Protein AF-A0A9E2ZMY8-F1 (afdb_monomer)

Mean predicted aligned error: 3.98 Å

Structure (mmCIF, N/CA/C/O backbone):
data_AF-A0A9E2ZMY8-F1
#
_entry.id   AF-A0A9E2ZMY8-F1
#
loop_
_atom_site.group_PDB
_atom_site.id
_atom_site.type_symbol
_atom_site.label_atom_id
_atom_site.label_alt_id
_atom_site.label_comp_id
_atom_site.label_asym_id
_atom_site.label_entity_id
_atom_site.label_seq_id
_atom_site.pdbx_PDB_ins_code
_atom_site.Cartn_x
_atom_site.Cartn_y
_atom_site.Cartn_z
_atom_site.occupancy
_atom_site.B_iso_or_equiv
_atom_site.auth_seq_id
_atom_site.auth_comp_id
_atom_site.auth_asym_id
_atom_site.auth_atom_id
_atom_site.pdbx_PDB_model_num
ATOM 1 N N . MET A 1 1 ? -21.832 0.874 33.017 1.00 63.88 1 MET A N 1
ATOM 2 C CA . MET A 1 1 ? -22.146 1.541 31.731 1.00 63.88 1 MET A CA 1
ATOM 3 C C . MET A 1 1 ? -21.035 2.476 31.240 1.00 63.88 1 MET A C 1
ATOM 5 O O . MET A 1 1 ? -20.655 2.344 30.088 1.00 63.88 1 MET A O 1
ATOM 9 N N . ALA A 1 2 ? -20.461 3.365 32.067 1.00 73.19 2 ALA A N 1
ATOM 10 C CA . ALA A 1 2 ? -19.426 4.316 31.614 1.00 73.19 2 ALA A CA 1
ATOM 11 C C . ALA A 1 2 ? -18.123 3.664 31.092 1.00 73.19 2 ALA A C 1
ATOM 13 O O . ALA A 1 2 ? -17.611 4.072 30.056 1.00 73.19 2 ALA A O 1
ATOM 14 N N . VAL A 1 3 ? -17.630 2.614 31.761 1.00 79.75 3 VAL A N 1
ATOM 15 C CA . VAL A 1 3 ? -16.381 1.915 31.383 1.00 79.75 3 VAL A CA 1
ATOM 16 C C . VAL A 1 3 ? -16.485 1.236 30.014 1.00 79.75 3 VAL A C 1
ATOM 18 O O . VAL A 1 3 ? -15.577 1.341 29.201 1.00 79.75 3 VAL A O 1
ATOM 21 N N . LEU A 1 4 ? -17.620 0.591 29.726 1.00 79.44 4 LEU A N 1
ATOM 22 C CA . LEU A 1 4 ? -17.847 -0.084 28.445 1.00 79.44 4 LEU A CA 1
ATOM 23 C C . LEU A 1 4 ? -17.850 0.915 27.277 1.00 79.44 4 LEU A C 1
ATOM 25 O O . LEU A 1 4 ? -17.264 0.654 26.235 1.00 79.44 4 LEU A O 1
ATOM 29 N N . ARG A 1 5 ? -18.462 2.089 27.479 1.00 79.81 5 ARG A N 1
ATOM 30 C CA . ARG A 1 5 ? -18.507 3.156 26.473 1.00 79.81 5 ARG A CA 1
ATOM 31 C C . ARG A 1 5 ? -17.124 3.751 26.191 1.00 79.81 5 ARG A C 1
ATOM 33 O O . ARG A 1 5 ? -16.836 4.060 25.044 1.00 79.81 5 ARG A O 1
ATOM 40 N N . ALA A 1 6 ? -16.278 3.890 27.213 1.00 82.88 6 ALA A N 1
ATOM 41 C CA . ALA A 1 6 ? -14.905 4.365 27.039 1.00 82.88 6 ALA A CA 1
ATOM 42 C C . ALA A 1 6 ? -14.066 3.385 26.198 1.00 82.88 6 ALA A C 1
ATOM 44 O O . ALA A 1 6 ? -13.444 3.798 25.226 1.00 82.88 6 ALA A O 1
ATOM 45 N N . LEU A 1 7 ? -14.147 2.082 26.496 1.00 85.12 7 LEU A N 1
ATOM 46 C CA . LEU A 1 7 ? -13.436 1.040 25.740 1.00 85.12 7 LEU A CA 1
ATOM 47 C C . LEU A 1 7 ? -13.843 0.996 24.259 1.00 85.12 7 LEU A C 1
ATOM 49 O O . LEU A 1 7 ? -12.999 0.794 23.391 1.00 85.12 7 LEU A O 1
ATOM 53 N N . VAL A 1 8 ? -15.128 1.201 23.969 1.00 86.38 8 VAL A N 1
ATOM 54 C CA . VAL A 1 8 ? -15.654 1.257 22.597 1.00 86.38 8 VAL A CA 1
ATOM 55 C C . VAL A 1 8 ? -15.091 2.453 21.821 1.00 86.38 8 VAL A C 1
ATOM 57 O O . VAL A 1 8 ? -14.679 2.300 20.674 1.00 86.38 8 VAL A O 1
ATOM 60 N N . VAL A 1 9 ? -15.021 3.632 22.447 1.00 85.88 9 VAL A N 1
ATOM 61 C CA . VAL A 1 9 ? -14.448 4.836 21.821 1.00 85.88 9 VAL A CA 1
ATOM 62 C C . VAL A 1 9 ? -12.951 4.663 21.555 1.00 85.88 9 VAL A C 1
ATOM 64 O O . VAL A 1 9 ? -12.476 5.035 20.482 1.00 85.88 9 VAL A O 1
ATOM 67 N N . ASP A 1 10 ? -12.212 4.065 22.489 1.00 90.25 10 ASP A N 1
ATOM 68 C CA . ASP A 1 10 ? -10.782 3.801 22.308 1.00 90.25 10 ASP A CA 1
ATOM 69 C C . ASP A 1 10 ? -10.526 2.806 21.166 1.00 90.25 10 ASP A C 1
ATOM 71 O O . ASP A 1 10 ? -9.602 3.001 20.371 1.00 90.25 10 ASP A O 1
ATOM 75 N N . ALA A 1 11 ? -11.368 1.774 21.037 1.00 87.19 11 ALA A N 1
ATOM 76 C CA . ALA A 1 11 ? -11.292 0.806 19.947 1.00 87.19 11 ALA A CA 1
ATOM 77 C C . ALA A 1 11 ? -11.578 1.442 18.573 1.00 87.19 11 ALA A C 1
ATOM 79 O O . ALA A 1 11 ? -10.833 1.188 17.625 1.00 87.19 11 ALA A O 1
ATOM 80 N N . ASP A 1 12 ? -12.589 2.311 18.473 1.00 91.31 12 ASP A N 1
ATOM 81 C CA . ASP A 1 12 ? -12.909 3.058 17.246 1.00 91.31 12 ASP A CA 1
ATOM 82 C C . ASP A 1 12 ? -11.746 3.978 16.829 1.00 91.31 12 ASP A C 1
ATOM 84 O O . ASP A 1 12 ? -11.280 3.953 15.688 1.00 91.31 12 ASP A O 1
ATOM 88 N N . GLN A 1 13 ? -11.178 4.727 17.780 1.00 92.25 13 GLN A N 1
ATOM 89 C CA . GLN A 1 13 ? -10.020 5.582 17.509 1.00 92.25 13 GLN A CA 1
ATOM 90 C C . GLN A 1 13 ? -8.773 4.787 17.109 1.00 92.25 1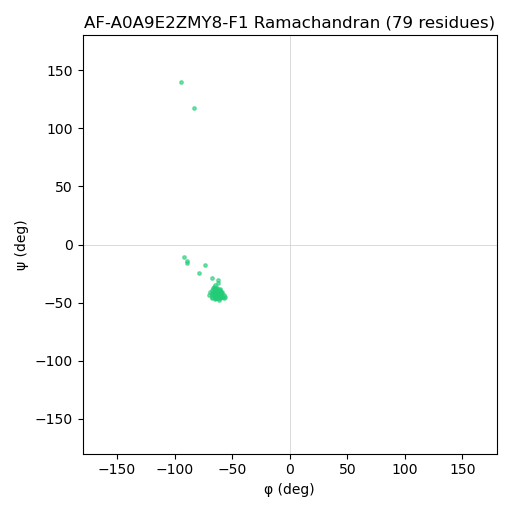3 GLN A C 1
ATOM 92 O O . GLN A 1 13 ? -7.992 5.238 16.267 1.00 92.25 13 GLN A O 1
ATOM 97 N N . ALA A 1 14 ? -8.546 3.622 17.720 1.00 91.38 14 ALA A N 1
ATOM 98 C CA . ALA A 1 14 ? -7.447 2.742 17.343 1.00 91.38 14 ALA A CA 1
ATOM 99 C C . ALA A 1 14 ? -7.630 2.210 15.914 1.00 91.38 14 ALA A C 1
ATOM 101 O O . ALA A 1 14 ? -6.682 2.250 15.126 1.00 91.38 14 ALA A O 1
ATOM 102 N N . ALA A 1 15 ? -8.844 1.785 15.558 1.00 92.81 15 ALA A N 1
ATOM 103 C CA . ALA A 1 15 ? -9.169 1.319 14.216 1.00 92.81 15 ALA A CA 1
ATOM 104 C C . ALA A 1 15 ? -8.953 2.413 13.155 1.00 92.81 15 ALA A C 1
ATOM 106 O O . ALA A 1 15 ? -8.316 2.147 12.135 1.00 92.81 15 ALA A O 1
ATOM 107 N N . GLU A 1 16 ? -9.378 3.657 13.412 1.00 95.94 16 GLU A N 1
ATOM 108 C CA . GLU A 1 16 ? -9.158 4.767 12.472 1.00 95.94 16 GLU A CA 1
ATOM 109 C C . GLU A 1 16 ? -7.667 5.097 12.306 1.00 95.94 16 GLU A C 1
ATOM 111 O O . GLU A 1 16 ? -7.197 5.305 11.186 1.00 95.94 16 GLU A O 1
ATOM 116 N N . ARG A 1 17 ? -6.876 5.082 13.390 1.00 95.75 17 ARG A N 1
ATOM 117 C CA . ARG A 1 17 ? -5.417 5.295 13.299 1.00 95.75 17 ARG A CA 1
ATOM 118 C C . ARG A 1 17 ? -4.741 4.230 12.434 1.00 95.75 17 ARG A C 1
ATOM 120 O O . ARG A 1 17 ? -3.886 4.570 11.615 1.00 95.75 17 ARG A O 1
ATOM 127 N N . VAL A 1 18 ? -5.133 2.964 12.585 1.00 96.50 18 VAL A N 1
ATOM 128 C CA . VAL A 1 18 ? -4.618 1.865 11.754 1.00 96.50 18 VAL A CA 1
ATOM 129 C C . VAL A 1 18 ? -5.038 2.046 10.295 1.00 96.50 18 VAL A C 1
ATOM 131 O O . VAL A 1 18 ? -4.193 1.942 9.405 1.00 96.50 18 VAL A O 1
ATOM 134 N N . ALA A 1 19 ? -6.304 2.384 10.035 1.00 97.12 19 ALA A N 1
ATOM 135 C CA . ALA A 1 19 ? -6.800 2.627 8.682 1.00 97.12 19 ALA A CA 1
ATOM 136 C C . ALA A 1 19 ? -6.028 3.753 7.974 1.00 97.12 19 ALA A C 1
ATOM 138 O O . ALA A 1 19 ? -5.604 3.585 6.831 1.00 97.12 19 ALA A O 1
ATOM 139 N N . LEU A 1 20 ? -5.775 4.870 8.661 1.00 97.75 20 LEU A N 1
ATOM 140 C CA . LEU A 1 20 ? -4.978 5.976 8.122 1.00 97.75 20 LEU A CA 1
ATOM 141 C C . LEU A 1 20 ? -3.528 5.567 7.834 1.00 97.75 20 LEU A C 1
ATOM 143 O O . LEU A 1 20 ? -2.974 5.963 6.809 1.00 97.75 20 LEU A O 1
ATOM 147 N N . GLY A 1 21 ? -2.916 4.763 8.709 1.00 98.19 21 GLY A N 1
ATOM 148 C CA . GLY A 1 21 ? -1.573 4.223 8.485 1.00 98.19 21 GLY A CA 1
ATOM 149 C C . GLY A 1 21 ? -1.496 3.346 7.233 1.00 98.19 21 GLY A C 1
ATOM 150 O O . GLY A 1 21 ? -0.587 3.505 6.420 1.00 98.19 21 GLY A O 1
ATOM 151 N N . LEU A 1 22 ? -2.486 2.473 7.042 1.00 98.25 22 LEU A N 1
ATOM 152 C CA . LEU A 1 22 ? -2.590 1.602 5.870 1.00 98.25 22 LEU A CA 1
ATOM 153 C C . LEU A 1 22 ? -2.797 2.389 4.572 1.00 98.25 22 LEU A C 1
ATOM 155 O O . LEU A 1 22 ? -2.170 2.065 3.568 1.00 98.25 22 LEU A O 1
ATOM 159 N N . ILE A 1 23 ? -3.628 3.435 4.589 1.00 98.50 23 ILE A N 1
ATOM 160 C CA . ILE A 1 23 ? -3.846 4.302 3.419 1.00 98.50 23 ILE A CA 1
ATOM 161 C C . ILE A 1 23 ? -2.543 4.989 3.008 1.00 98.50 23 ILE A C 1
ATOM 163 O O . ILE A 1 23 ? -2.162 4.923 1.844 1.00 98.50 23 ILE A O 1
ATOM 167 N N . ARG A 1 24 ? -1.809 5.568 3.964 1.00 98.38 24 ARG A N 1
ATOM 168 C CA . ARG A 1 24 ? -0.511 6.200 3.679 1.00 98.38 24 ARG A CA 1
ATOM 169 C C . ARG A 1 24 ? 0.502 5.202 3.126 1.00 98.38 24 ARG A C 1
ATOM 171 O O . ARG A 1 24 ? 1.232 5.515 2.193 1.00 98.38 24 ARG A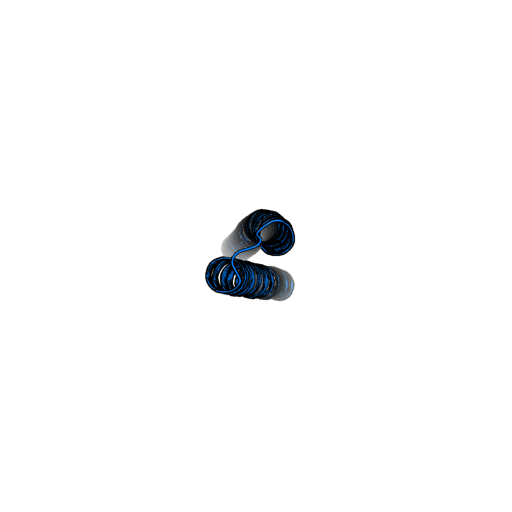 O 1
ATOM 178 N N . ALA A 1 25 ? 0.548 3.992 3.685 1.00 97.81 25 ALA A N 1
ATOM 179 C CA . ALA A 1 25 ? 1.410 2.937 3.165 1.00 97.81 25 ALA A CA 1
ATOM 180 C C . ALA A 1 25 ? 1.020 2.542 1.729 1.00 97.81 25 ALA A C 1
ATOM 182 O O . ALA A 1 25 ? 1.900 2.329 0.899 1.00 97.81 25 ALA A O 1
ATOM 183 N N . ALA A 1 26 ? -0.279 2.483 1.421 1.00 98.06 26 ALA A N 1
ATOM 184 C CA . ALA A 1 26 ? -0.770 2.204 0.076 1.00 98.06 26 ALA A CA 1
ATOM 185 C C . ALA A 1 26 ? -0.355 3.288 -0.931 1.00 98.06 26 ALA A C 1
ATOM 187 O O . ALA A 1 26 ? 0.133 2.947 -2.002 1.00 98.06 26 ALA A O 1
ATOM 188 N N . GLU A 1 27 ? -0.462 4.569 -0.571 1.00 98.12 27 GLU A N 1
ATOM 189 C CA . GLU A 1 27 ? -0.030 5.695 -1.416 1.00 98.12 27 GLU A CA 1
ATOM 190 C C . GLU A 1 27 ? 1.474 5.648 -1.725 1.00 98.12 27 GLU A C 1
ATOM 192 O O . GLU A 1 27 ? 1.893 5.890 -2.856 1.00 98.12 27 GLU A O 1
ATOM 197 N N . VAL A 1 28 ? 2.300 5.301 -0.731 1.00 98.38 28 VAL A N 1
ATOM 198 C CA . VAL A 1 28 ? 3.748 5.132 -0.932 1.00 98.38 28 VAL A CA 1
ATOM 199 C C . VAL A 1 28 ? 4.029 3.986 -1.902 1.00 98.38 28 VAL A C 1
ATOM 201 O O . VAL A 1 28 ? 4.844 4.142 -2.810 1.00 98.38 28 VAL A O 1
ATOM 204 N N . LEU A 1 29 ? 3.344 2.852 -1.736 1.00 98.19 29 LEU A N 1
ATOM 205 C CA . LEU A 1 29 ? 3.500 1.700 -2.621 1.00 98.19 29 LEU A CA 1
ATOM 206 C C . LEU A 1 29 ? 3.052 2.012 -4.050 1.00 98.19 29 LEU A C 1
ATOM 208 O O . LEU A 1 29 ? 3.745 1.635 -4.989 1.00 98.19 29 LEU A O 1
ATOM 212 N N . ASP A 1 30 ? 1.935 2.716 -4.219 1.00 98.25 30 ASP A N 1
ATOM 213 C CA . ASP A 1 30 ? 1.429 3.108 -5.534 1.00 98.25 30 ASP A CA 1
ATOM 214 C C . ASP A 1 30 ? 2.402 4.060 -6.242 1.00 98.25 30 ASP A C 1
ATOM 216 O O . ASP A 1 30 ? 2.767 3.842 -7.397 1.00 98.25 30 ASP A O 1
ATOM 220 N N . LYS A 1 31 ? 2.955 5.037 -5.512 1.00 98.25 31 LYS A N 1
ATOM 221 C CA . LYS A 1 31 ? 4.000 5.921 -6.040 1.00 98.25 31 LYS A CA 1
ATOM 222 C C . LYS A 1 31 ? 5.252 5.150 -6.463 1.00 98.25 31 LYS A C 1
ATOM 224 O O . LYS A 1 31 ? 5.806 5.421 -7.527 1.00 98.25 31 LYS A O 1
ATOM 229 N N . SER A 1 32 ? 5.703 4.192 -5.653 1.00 97.88 32 SER A N 1
ATOM 230 C CA . SER A 1 32 ? 6.818 3.315 -6.024 1.00 97.88 32 SER A CA 1
ATOM 231 C C . SER A 1 32 ? 6.494 2.468 -7.256 1.00 97.88 32 SER A C 1
ATOM 233 O O . SER A 1 32 ? 7.347 2.328 -8.127 1.00 97.88 32 SER A O 1
ATOM 235 N N . ALA A 1 33 ? 5.269 1.950 -7.373 1.00 98.00 33 ALA A N 1
ATOM 236 C CA . ALA A 1 33 ? 4.843 1.197 -8.545 1.00 98.00 33 ALA A CA 1
ATOM 237 C C . ALA A 1 33 ? 4.862 2.038 -9.825 1.00 98.00 33 ALA A C 1
ATOM 239 O O . ALA A 1 33 ? 5.283 1.541 -10.867 1.00 98.00 33 ALA A O 1
ATOM 240 N N . CYS A 1 34 ? 4.432 3.300 -9.757 1.00 97.94 34 CYS A N 1
ATOM 241 C CA . CYS A 1 34 ? 4.546 4.230 -10.879 1.00 97.94 34 CYS A CA 1
ATOM 242 C C . CYS A 1 34 ? 6.008 4.433 -11.282 1.00 97.94 34 CYS A C 1
ATOM 244 O O . CYS A 1 34 ? 6.326 4.276 -12.454 1.00 97.94 34 CYS A O 1
ATOM 246 N N . GLY A 1 35 ? 6.909 4.655 -10.318 1.00 98.06 35 GLY A N 1
ATOM 247 C CA . GLY A 1 35 ? 8.340 4.795 -10.611 1.00 98.06 35 GLY A CA 1
ATOM 248 C C . GLY A 1 35 ? 8.955 3.551 -11.264 1.00 98.06 35 GLY A C 1
ATOM 249 O O . GLY A 1 35 ? 9.757 3.673 -12.187 1.00 98.06 35 GLY A O 1
ATOM 250 N N . TYR A 1 36 ? 8.557 2.347 -10.839 1.00 97.69 36 TYR A N 1
ATOM 251 C CA . TYR A 1 36 ? 8.985 1.106 -11.492 1.00 97.69 36 TYR A CA 1
ATOM 252 C C . TYR A 1 36 ? 8.421 0.965 -12.910 1.00 97.69 36 TYR A C 1
ATOM 254 O O . TYR A 1 36 ? 9.161 0.588 -13.812 1.00 97.69 36 TYR A O 1
ATOM 262 N N . ALA A 1 37 ? 7.148 1.305 -13.128 1.00 97.50 37 ALA A N 1
ATOM 263 C CA . ALA A 1 37 ? 6.536 1.263 -14.455 1.00 97.50 37 ALA A CA 1
ATOM 264 C C . ALA A 1 37 ? 7.200 2.251 -15.429 1.00 97.50 37 ALA A C 1
ATOM 266 O O . ALA A 1 37 ? 7.543 1.864 -16.540 1.00 97.50 37 ALA A O 1
ATOM 267 N N . GLU A 1 38 ? 7.459 3.485 -14.989 1.00 98.06 38 GLU A N 1
ATOM 268 C CA . GLU A 1 38 ? 8.200 4.490 -15.764 1.00 98.06 38 GLU A CA 1
ATOM 269 C C . GLU A 1 38 ? 9.619 4.002 -16.095 1.00 98.06 38 GLU A C 1
ATOM 271 O O . GLU A 1 38 ? 10.089 4.148 -17.221 1.00 98.06 38 GLU A O 1
ATOM 276 N N . SER A 1 39 ? 10.292 3.359 -15.135 1.00 97.12 39 SER A N 1
ATOM 277 C CA . SER A 1 39 ? 11.628 2.789 -15.355 1.00 97.12 39 SER A CA 1
ATOM 278 C C . SER A 1 39 ? 11.602 1.629 -16.358 1.00 97.12 39 SER A C 1
ATOM 280 O O . SER A 1 39 ? 12.520 1.498 -17.162 1.00 97.12 39 SER A O 1
ATOM 282 N N . ALA A 1 40 ? 10.544 0.812 -16.346 1.00 97.25 40 ALA A N 1
ATOM 283 C CA . ALA A 1 40 ? 10.355 -0.282 -17.298 1.00 97.25 40 ALA A CA 1
ATOM 284 C C . ALA A 1 40 ? 10.109 0.207 -18.733 1.00 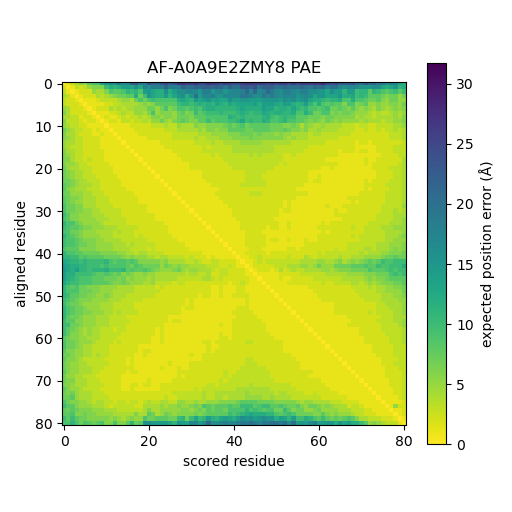97.25 40 ALA A C 1
ATOM 286 O O . ALA A 1 40 ? 10.410 -0.505 -19.687 1.00 97.25 40 ALA A O 1
ATOM 287 N N . GLU A 1 41 ? 9.524 1.396 -18.895 1.00 96.38 41 GLU A N 1
ATOM 288 C CA . GLU A 1 41 ? 9.330 2.041 -20.200 1.00 96.38 41 GLU A CA 1
ATOM 289 C C . GLU A 1 41 ? 10.611 2.706 -20.718 1.00 96.38 41 GLU A C 1
ATOM 291 O O . GLU A 1 41 ? 10.764 2.883 -21.924 1.00 96.38 41 GLU A O 1
ATOM 296 N N . ALA A 1 42 ? 11.525 3.071 -19.817 1.00 96.44 42 ALA A N 1
ATOM 297 C CA . ALA A 1 42 ? 12.763 3.771 -20.141 1.00 96.44 4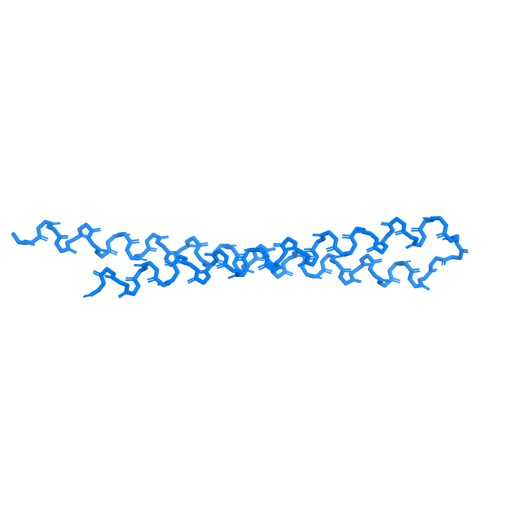2 ALA A CA 1
ATOM 298 C C . ALA A 1 42 ? 13.967 2.847 -20.398 1.00 96.44 42 ALA A C 1
ATOM 300 O O . ALA A 1 42 ? 15.009 3.335 -20.836 1.00 96.44 42 ALA A O 1
ATOM 301 N N . THR A 1 43 ? 13.861 1.550 -20.094 1.00 95.12 43 THR A N 1
ATOM 302 C CA . THR A 1 43 ? 14.944 0.581 -20.311 1.00 95.12 43 THR A CA 1
ATOM 303 C C . THR A 1 43 ? 14.799 -0.135 -21.655 1.00 95.12 43 THR A C 1
ATOM 305 O O . THR A 1 43 ? 13.698 -0.510 -22.056 1.00 95.12 43 THR A O 1
ATOM 308 N N . ASP A 1 44 ? 15.925 -0.349 -22.338 1.00 94.75 44 ASP A N 1
ATOM 309 C CA . ASP A 1 44 ? 15.991 -1.077 -23.613 1.00 94.75 44 ASP A CA 1
ATOM 310 C C . ASP A 1 44 ? 16.186 -2.595 -23.420 1.00 94.75 44 ASP A C 1
ATOM 312 O O . ASP A 1 44 ? 16.008 -3.372 -24.362 1.00 94.75 44 ASP A O 1
ATOM 316 N N . ASP A 1 45 ? 16.555 -3.035 -22.211 1.00 96.94 45 ASP A N 1
ATOM 317 C CA . ASP A 1 45 ? 16.684 -4.456 -21.884 1.00 96.94 45 ASP A CA 1
ATOM 318 C C . ASP A 1 45 ? 15.312 -5.042 -21.529 1.00 96.94 45 ASP A C 1
ATOM 320 O O . ASP A 1 45 ? 14.669 -4.646 -20.555 1.00 96.94 45 ASP A O 1
ATOM 324 N N . ALA A 1 46 ? 14.858 -6.004 -22.335 1.00 95.31 46 ALA A N 1
ATOM 325 C CA . ALA A 1 46 ? 13.554 -6.630 -22.169 1.00 95.31 46 ALA A CA 1
ATOM 326 C C . ALA A 1 46 ? 13.425 -7.420 -20.856 1.00 95.31 46 ALA A C 1
ATOM 328 O O . ALA A 1 46 ? 12.345 -7.425 -20.269 1.00 95.31 46 ALA A O 1
ATOM 329 N N . ALA A 1 47 ? 14.497 -8.068 -20.388 1.00 94.62 47 ALA A N 1
ATOM 330 C CA . ALA A 1 47 ? 14.463 -8.836 -19.147 1.00 94.62 47 ALA A CA 1
ATOM 331 C C . ALA A 1 47 ? 14.346 -7.902 -17.935 1.00 94.62 47 ALA A C 1
ATOM 333 O O . ALA A 1 47 ? 13.507 -8.128 -17.061 1.00 94.62 47 ALA A O 1
ATOM 334 N N . ASP A 1 48 ? 15.113 -6.810 -17.934 1.00 96.62 48 ASP A N 1
ATOM 335 C CA . ASP A 1 48 ? 15.028 -5.791 -16.885 1.00 96.62 48 ASP A CA 1
ATOM 336 C C . ASP A 1 48 ? 13.667 -5.073 -16.915 1.00 96.62 48 ASP A C 1
ATOM 338 O O . ASP A 1 48 ? 13.082 -4.792 -15.866 1.00 96.62 48 ASP A O 1
ATOM 342 N N . ALA A 1 49 ? 13.119 -4.802 -18.107 1.00 97.12 49 ALA A N 1
ATOM 343 C CA . ALA A 1 49 ? 11.793 -4.204 -18.255 1.00 97.12 49 ALA A CA 1
ATOM 344 C C . ALA A 1 49 ? 10.695 -5.082 -17.638 1.00 97.12 49 ALA A C 1
ATOM 346 O O . ALA A 1 49 ? 9.791 -4.567 -16.976 1.00 97.12 49 ALA A O 1
ATOM 347 N N . ASP A 1 50 ? 10.764 -6.397 -17.843 1.00 98.06 50 ASP A N 1
ATOM 348 C CA . ASP A 1 50 ? 9.789 -7.337 -17.292 1.00 98.06 50 ASP A CA 1
ATOM 349 C C . ASP A 1 50 ? 9.907 -7.446 -15.765 1.00 98.06 50 ASP A C 1
ATOM 351 O O . ASP A 1 50 ? 8.886 -7.378 -15.078 1.00 98.06 50 ASP A O 1
ATOM 355 N N . GLU A 1 51 ? 11.122 -7.476 -15.205 1.00 98.06 51 GLU A N 1
ATOM 356 C CA . GLU A 1 51 ? 11.315 -7.456 -13.746 1.00 98.06 51 GLU A CA 1
ATOM 357 C C . GLU A 1 51 ? 10.727 -6.183 -13.109 1.00 98.06 51 GLU A C 1
ATOM 359 O O . GLU A 1 51 ? 10.040 -6.234 -12.081 1.00 98.06 51 GLU A O 1
ATOM 364 N N . LEU A 1 52 ? 10.946 -5.023 -13.734 1.00 98.38 52 LEU A N 1
ATOM 365 C CA . LEU A 1 52 ? 10.404 -3.748 -13.264 1.00 98.38 52 LEU A CA 1
ATOM 366 C C . LEU A 1 52 ? 8.868 -3.715 -13.336 1.00 98.38 52 LEU A C 1
ATOM 368 O O . LEU A 1 52 ? 8.220 -3.205 -12.414 1.00 98.38 52 LEU A O 1
ATOM 372 N N . ARG A 1 53 ? 8.262 -4.293 -14.382 1.00 98.19 53 ARG A N 1
ATOM 373 C CA . ARG A 1 53 ? 6.796 -4.426 -14.499 1.00 98.19 53 ARG A CA 1
ATOM 374 C C . ARG A 1 53 ? 6.224 -5.338 -13.422 1.00 98.19 53 ARG A C 1
ATOM 376 O O . ARG A 1 53 ? 5.252 -4.953 -12.766 1.00 98.19 53 ARG A O 1
ATOM 383 N N . ASP A 1 54 ? 6.848 -6.489 -13.193 1.00 98.38 54 ASP A N 1
ATOM 384 C CA . ASP A 1 54 ? 6.448 -7.427 -12.142 1.00 98.38 54 ASP A CA 1
ATOM 385 C C . ASP A 1 54 ? 6.498 -6.757 -10.767 1.00 98.38 54 ASP A C 1
ATOM 387 O O . ASP A 1 54 ? 5.576 -6.893 -9.948 1.00 98.38 54 ASP A O 1
ATOM 391 N N . ARG A 1 55 ? 7.536 -5.946 -10.531 1.00 98.19 55 ARG A N 1
ATOM 392 C CA . ARG A 1 55 ? 7.668 -5.162 -9.306 1.00 98.19 55 ARG A CA 1
ATOM 393 C C . ARG A 1 55 ? 6.581 -4.108 -9.171 1.00 98.19 55 ARG A C 1
ATOM 395 O O . ARG A 1 55 ? 5.956 -4.006 -8.113 1.00 98.19 55 ARG A O 1
ATOM 402 N N . ALA A 1 56 ? 6.306 -3.352 -10.229 1.00 98.38 56 ALA A N 1
ATOM 403 C CA . ALA A 1 56 ? 5.219 -2.381 -10.233 1.00 98.38 56 ALA A CA 1
ATOM 404 C C . ALA A 1 56 ? 3.871 -3.049 -9.902 1.00 98.38 56 ALA A C 1
ATOM 406 O O . ALA A 1 56 ? 3.101 -2.542 -9.080 1.00 98.38 56 ALA A O 1
ATOM 407 N N . GLU A 1 57 ? 3.592 -4.220 -10.478 1.00 98.44 57 GLU A N 1
ATOM 408 C CA . GLU A 1 57 ? 2.359 -4.957 -10.208 1.00 98.44 57 GLU A CA 1
ATOM 409 C C . GLU A 1 57 ? 2.293 -5.483 -8.765 1.00 98.44 57 GLU A C 1
ATOM 411 O O . GLU A 1 57 ? 1.247 -5.399 -8.114 1.00 98.44 57 GLU A O 1
ATOM 416 N N . GLU A 1 58 ? 3.392 -6.009 -8.222 1.00 98.50 58 GLU A N 1
ATOM 417 C CA . GLU A 1 58 ? 3.475 -6.428 -6.819 1.00 98.50 58 GLU A CA 1
ATOM 418 C C . GLU A 1 58 ? 3.115 -5.279 -5.861 1.00 98.50 58 GLU A C 1
ATOM 420 O O . GLU A 1 58 ? 2.312 -5.454 -4.930 1.00 98.50 58 GLU A O 1
ATOM 425 N N . TYR A 1 59 ? 3.661 -4.091 -6.116 1.00 98.00 59 TYR A N 1
ATOM 426 C CA . TYR A 1 59 ? 3.417 -2.904 -5.306 1.00 98.00 59 TYR A CA 1
ATOM 427 C C . TYR A 1 59 ? 1.963 -2.427 -5.432 1.00 98.00 59 TYR A C 1
ATOM 429 O O . TYR A 1 59 ? 1.319 -2.205 -4.403 1.00 98.00 59 TYR A O 1
ATOM 437 N N . ARG A 1 60 ? 1.385 -2.389 -6.644 1.00 98.50 60 ARG A N 1
ATOM 438 C CA . ARG A 1 60 ? -0.045 -2.065 -6.852 1.00 98.50 60 ARG A CA 1
ATOM 439 C C . ARG A 1 60 ? -0.970 -3.052 -6.145 1.00 98.50 60 ARG A C 1
ATOM 441 O O . ARG A 1 60 ? -1.923 -2.651 -5.475 1.00 98.50 60 ARG A O 1
ATOM 448 N N . ARG A 1 61 ? -0.683 -4.356 -6.233 1.00 98.38 61 ARG A N 1
ATOM 449 C CA . ARG A 1 61 ? -1.456 -5.393 -5.525 1.00 98.38 61 ARG A CA 1
ATOM 450 C C . ARG A 1 61 ? -1.383 -5.200 -4.013 1.00 98.38 61 ARG A C 1
ATOM 452 O O . ARG A 1 61 ? -2.392 -5.362 -3.324 1.00 98.38 61 ARG A O 1
ATOM 459 N N . SER A 1 62 ? -0.217 -4.834 -3.491 1.00 97.88 62 SER A N 1
ATOM 460 C CA . SER A 1 62 ? -0.026 -4.550 -2.067 1.00 97.88 62 SER A CA 1
ATOM 461 C C . SER A 1 62 ? -0.764 -3.286 -1.620 1.00 97.88 62 SER A C 1
ATOM 463 O O . SER A 1 62 ? -1.483 -3.342 -0.621 1.00 97.88 62 SER A O 1
ATOM 465 N N . ALA A 1 63 ? -0.686 -2.198 -2.390 1.00 98.06 63 ALA A N 1
ATOM 466 C CA . ALA A 1 63 ? -1.442 -0.970 -2.144 1.00 98.06 63 ALA A CA 1
ATOM 467 C C . ALA A 1 63 ? -2.954 -1.242 -2.097 1.00 98.06 63 ALA A 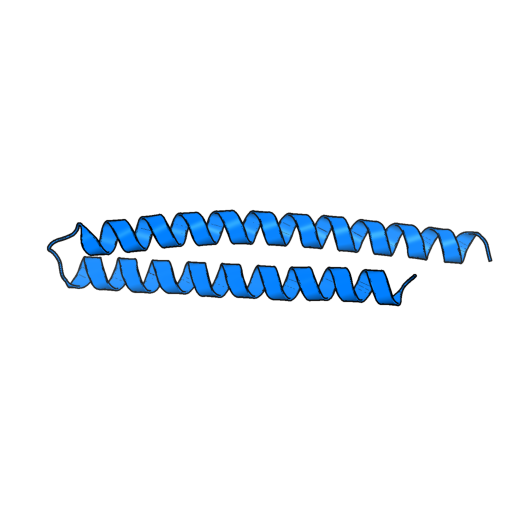C 1
ATOM 469 O O . ALA A 1 63 ? -3.637 -0.864 -1.143 1.00 98.06 63 ALA A O 1
ATOM 470 N N . HIS A 1 64 ? -3.473 -2.011 -3.060 1.00 98.31 64 HIS A N 1
ATOM 471 C CA . HIS A 1 64 ? -4.878 -2.427 -3.081 1.00 98.31 64 HIS A CA 1
ATOM 472 C C . HIS A 1 64 ? -5.278 -3.237 -1.842 1.00 98.31 64 HIS A C 1
ATOM 474 O O . HIS A 1 64 ? -6.343 -3.015 -1.260 1.00 98.31 64 HIS A O 1
ATOM 480 N N . ARG A 1 65 ? -4.424 -4.168 -1.395 1.00 98.38 65 ARG A N 1
ATOM 481 C CA . ARG A 1 65 ? -4.660 -4.923 -0.152 1.00 98.38 65 ARG A CA 1
ATOM 482 C C . ARG A 1 65 ? -4.728 -4.002 1.063 1.00 98.38 65 ARG A C 1
ATOM 484 O O . ARG A 1 65 ? -5.612 -4.186 1.896 1.00 98.38 65 ARG A O 1
ATOM 491 N N . TYR A 1 66 ? -3.844 -3.013 1.157 1.00 98.19 66 TYR A N 1
ATOM 492 C CA . TYR A 1 66 ? -3.846 -2.055 2.262 1.00 98.19 66 TYR A CA 1
ATOM 493 C C . TYR A 1 66 ? -5.075 -1.149 2.248 1.00 98.19 66 TYR A C 1
ATOM 495 O O . TYR A 1 66 ? -5.679 -0.959 3.301 1.00 98.19 66 TYR A O 1
ATOM 503 N N . HIS A 1 67 ? -5.537 -0.693 1.081 1.00 98.25 67 HIS A N 1
ATOM 504 C CA . HIS A 1 67 ? -6.816 0.015 0.979 1.00 98.25 67 HIS A CA 1
ATOM 505 C C . HIS A 1 67 ? -8.000 -0.849 1.427 1.00 98.25 67 HIS A C 1
ATOM 507 O O . HIS A 1 67 ? -8.844 -0.383 2.196 1.00 98.25 67 HIS A O 1
ATOM 513 N N . LYS A 1 68 ? -8.054 -2.122 1.009 1.00 98.19 68 LYS A N 1
ATOM 514 C CA . LYS A 1 68 ? -9.095 -3.055 1.470 1.00 98.19 68 LYS A CA 1
ATOM 515 C C . LYS A 1 68 ? -9.056 -3.251 2.981 1.00 98.19 68 LYS A C 1
ATOM 517 O O . LYS A 1 68 ? -10.103 -3.221 3.622 1.00 98.19 68 LYS A O 1
ATOM 522 N N . LEU A 1 69 ? -7.869 -3.436 3.550 1.00 97.75 69 LEU A N 1
ATOM 523 C CA . LEU A 1 69 ? -7.706 -3.622 4.986 1.00 97.75 69 LEU A CA 1
ATOM 524 C C . LEU A 1 69 ? -8.092 -2.349 5.758 1.00 97.75 69 LEU A C 1
ATOM 526 O O . LEU A 1 69 ? -8.812 -2.432 6.747 1.00 97.75 69 LEU A O 1
ATOM 530 N N . ALA A 1 70 ? -7.717 -1.166 5.266 1.00 97.44 70 ALA A N 1
ATOM 531 C CA . ALA A 1 70 ? -8.136 0.110 5.844 1.00 97.44 70 ALA A CA 1
ATOM 532 C C . ALA A 1 70 ? -9.665 0.265 5.855 1.00 97.44 70 ALA A C 1
ATOM 534 O O . ALA A 1 70 ? -10.241 0.675 6.863 1.00 97.44 70 ALA A O 1
ATOM 535 N N . ALA A 1 71 ? -10.336 -0.119 4.763 1.00 96.75 71 ALA A N 1
ATOM 536 C CA . ALA A 1 71 ? -11.795 -0.121 4.692 1.00 96.75 71 ALA A CA 1
ATOM 537 C C . ALA A 1 71 ? -12.424 -1.092 5.707 1.00 96.75 71 ALA A C 1
ATOM 539 O O . ALA A 1 71 ? -13.442 -0.767 6.315 1.00 96.75 71 ALA A O 1
ATOM 540 N N . GLN A 1 72 ? -11.806 -2.254 5.940 1.00 96.75 72 GLN A N 1
ATOM 541 C CA . GLN A 1 72 ? -12.256 -3.201 6.965 1.00 96.75 72 GLN A CA 1
ATOM 542 C C . GLN A 1 72 ? -12.116 -2.632 8.382 1.00 96.75 72 GLN A C 1
ATOM 544 O O . GLN A 1 72 ? -13.041 -2.786 9.176 1.00 96.75 72 GLN A O 1
ATOM 549 N N . TYR A 1 73 ? -11.012 -1.943 8.693 1.00 93.75 73 TYR A N 1
ATOM 550 C CA . TYR A 1 73 ? -10.831 -1.280 9.991 1.00 93.75 73 TYR A CA 1
ATOM 551 C C . TYR A 1 73 ? -11.862 -0.170 10.224 1.00 93.75 73 TYR A C 1
ATOM 553 O O . TYR A 1 73 ? -12.447 -0.105 11.302 1.00 93.75 73 TYR A O 1
ATOM 561 N N . ARG A 1 74 ? -12.159 0.650 9.210 1.00 93.31 74 ARG A N 1
ATOM 562 C CA . ARG A 1 74 ? -13.220 1.668 9.306 1.00 93.31 74 ARG A CA 1
ATOM 563 C C . ARG A 1 74 ? -14.601 1.058 9.511 1.00 93.31 74 ARG A C 1
ATOM 565 O O . ARG A 1 74 ? -15.316 1.456 10.422 1.00 93.31 74 ARG A O 1
ATOM 572 N N . ALA A 1 75 ? -14.935 0.030 8.732 1.00 93.12 75 ALA A N 1
ATOM 573 C CA . ALA A 1 75 ? -16.200 -0.683 8.879 1.00 93.12 75 ALA A CA 1
ATOM 574 C C . ALA A 1 75 ? -16.333 -1.365 10.251 1.00 93.12 75 ALA A C 1
ATOM 576 O O . ALA A 1 75 ? -17.444 -1.525 10.753 1.00 93.12 75 ALA A O 1
ATOM 577 N N . LEU A 1 76 ? -15.220 -1.794 10.855 1.00 90.00 76 LEU A N 1
ATOM 578 C CA . LEU A 1 76 ? -15.209 -2.313 12.217 1.00 90.00 76 LEU A CA 1
ATOM 579 C C . LEU A 1 76 ? -15.532 -1.2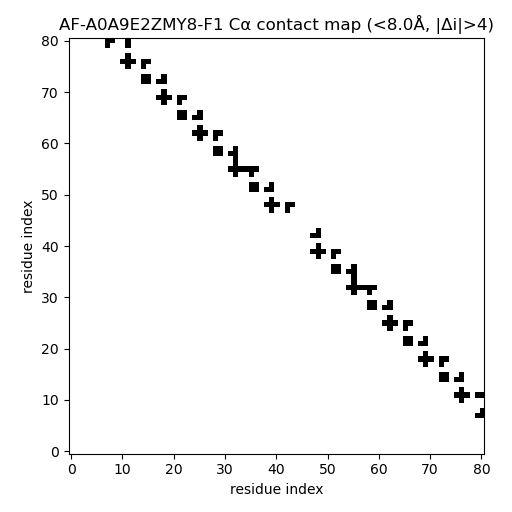08 13.233 1.00 90.00 76 LEU A C 1
ATOM 581 O O . LEU A 1 76 ? -16.375 -1.440 14.094 1.00 90.00 76 LEU A O 1
ATOM 585 N N . GLY A 1 77 ? -14.917 -0.028 13.104 1.00 86.00 77 GLY A N 1
ATOM 586 C CA . GLY A 1 77 ? -15.201 1.137 13.951 1.00 86.00 77 GLY A CA 1
ATOM 587 C C . GLY A 1 77 ? -16.663 1.587 13.876 1.00 86.00 77 GLY A C 1
ATOM 588 O O . GLY A 1 77 ? -17.324 1.732 14.903 1.00 86.00 77 GLY A O 1
ATOM 589 N N . ASP A 1 78 ? -17.227 1.663 12.667 1.00 84.69 78 ASP A N 1
ATOM 590 C CA . ASP A 1 78 ? -18.636 2.032 12.462 1.00 84.69 78 ASP A CA 1
ATOM 591 C C . ASP A 1 78 ? -19.622 1.045 13.108 1.00 84.69 78 ASP A C 1
ATOM 593 O O . ASP A 1 78 ? -20.676 1.456 13.581 1.00 84.69 78 ASP A O 1
ATOM 597 N N . ARG A 1 79 ? -19.289 -0.253 13.170 1.00 84.31 79 ARG A N 1
ATOM 598 C CA . ARG A 1 79 ? -20.120 -1.266 13.854 1.00 84.31 79 ARG A CA 1
ATOM 599 C C . ARG A 1 79 ? -20.059 -1.176 15.377 1.00 84.31 79 ARG A C 1
ATOM 601 O O . ARG A 1 79 ? -20.884 -1.798 16.041 1.00 84.31 79 ARG A O 1
ATOM 608 N N . MET A 1 80 ? -19.048 -0.503 15.921 1.00 79.19 80 MET A N 1
ATOM 609 C CA . MET A 1 80 ? -18.865 -0.342 17.362 1.00 79.19 80 MET A CA 1
ATOM 610 C C . MET A 1 80 ? -19.575 0.905 17.911 1.00 79.19 80 MET A C 1
ATOM 612 O O . MET A 1 80 ? -19.754 0.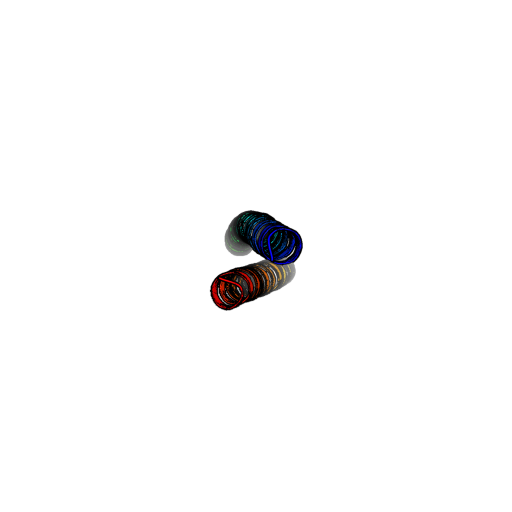988 19.125 1.00 79.19 80 MET A O 1
ATOM 616 N N . ARG A 1 81 ? -19.974 1.850 17.051 1.00 70.12 81 ARG A N 1
ATOM 617 C CA . ARG A 1 81 ? -20.728 3.062 17.417 1.00 70.12 81 ARG A CA 1
ATOM 618 C C . ARG A 1 81 ? -22.212 2.788 17.644 1.00 70.12 81 ARG A C 1
ATOM 620 O O . ARG A 1 81 ? -22.766 3.459 18.545 1.00 70.12 81 ARG A O 1
#

Sequence (81 aa):
MAVLRALVVDADQAAERVALGLIRA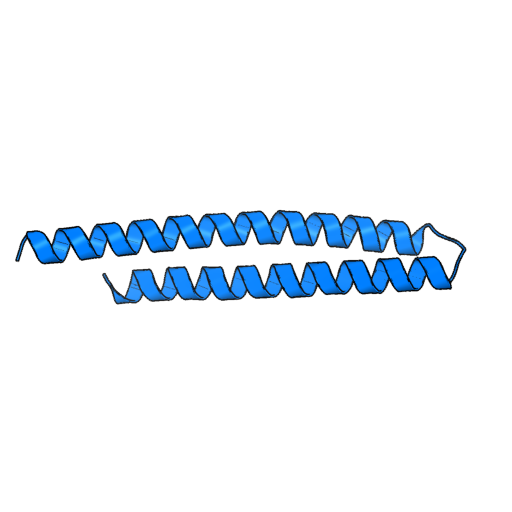AEVLDKSACGYAESAEATDDAADADELRDRAEEYRRSAHRYHKLAAQYRALGDRMR

Foldseek 3Di:
DVVLVVVLVVLLVVLLVLLVVLLVQLVVLQVQLVVLQVVLVVDPDVVSSVVSNVSSVVSNVSSVVSNVSSVVSNVVSVVSD

pLDDT: mean 93.8, std 7.2, range [63.88, 98.5]

Nearest PDB structures (foldseek):
  6tz4-assembly1_JB  TM=8.647E-01  e=1.381E-01  Homo sapiens
  6grj-assembly1_C  TM=7.481E-01  e=5.554E+00  Aeromonas hydrophila
  6grj-assembly1_E  TM=7.519E-01  e=9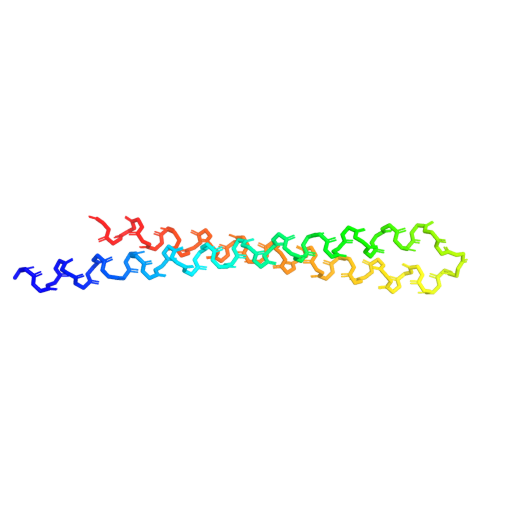.579E+00  Aeromonas hydrophila

Secondary structure (DSSP, 8-state):
-HHHHHHHHHHHHHHHHHHHHHHHHHHHHHHHHHHHHHHHHH-S-HHHHHHHHHHHHHHHHHHHHHHHHHHHHHHHHHHH-

Radius of gyration: 18.66 Å; Cα contacts (8 Å, |Δi|>4): 75; chains: 1; bounding box: 39×15×55 Å

Solvent-accessible surface area (backbone atoms only — not comparable to full-atom values): 3938 Å² total; per-residue (Å²): 113,71,68,63,53,51,54,44,52,53,51,30,54,51,25,46,55,51,19,53,52,28,42,55,52,15,54,53,28,39,52,50,15,49,55,27,41,55,49,26,72,71,45,90,48,67,69,60,21,48,54,26,41,54,49,15,49,54,26,41,54,50,16,52,49,27,46,53,50,19,51,50,30,44,55,51,28,64,74,63,109